Protein AF-A0A660U9I4-F1 (afdb_monomer)

Radius of gyration: 21.91 Å; Cα contacts (8 Å, |Δi|>4): 43; chains: 1; bounding box: 51×22×62 Å

Sequence (90 aa):
LYIDLFLSFVLFVLGIVSLISPRFRTNLWVSILALIFLPLSIFNYYFPMYDLFLFRKISVRDFILYPLVKLLIILALFRFIKKIREITEE

Structure (mmCIF, N/CA/C/O backbone):
data_AF-A0A660U9I4-F1
#
_entry.id   AF-A0A660U9I4-F1
#
loop_
_atom_site.group_PDB
_atom_site.id
_atom_site.type_symbol
_atom_site.label_atom_id
_atom_site.label_alt_id
_atom_site.label_comp_id
_atom_site.label_asym_id
_atom_site.label_entity_id
_atom_site.label_seq_id
_atom_site.pdbx_PDB_ins_code
_atom_site.Cartn_x
_atom_site.Cartn_y
_atom_site.Cartn_z
_atom_site.occupancy
_atom_site.B_iso_or_equiv
_atom_site.auth_seq_id
_atom_site.auth_comp_id
_atom_site.auth_asym_id
_atom_site.auth_atom_id
_atom_site.pdbx_PDB_model_num
ATOM 1 N N . LEU A 1 1 ? 3.891 -5.582 -19.285 1.00 61.34 1 LEU A N 1
ATOM 2 C CA . LEU A 1 1 ? 3.820 -4.421 -18.369 1.00 61.34 1 LEU A CA 1
ATOM 3 C C . LEU A 1 1 ? 2.560 -3.582 -18.603 1.00 61.34 1 LEU A C 1
ATOM 5 O O . LEU A 1 1 ? 1.688 -3.603 -17.754 1.00 61.34 1 LEU A O 1
ATOM 9 N N . TYR A 1 2 ? 2.392 -2.924 -19.757 1.00 70.19 2 TYR A N 1
ATOM 10 C CA . TYR A 1 2 ? 1.206 -2.083 -20.024 1.00 70.19 2 TYR A CA 1
ATOM 11 C C . TYR A 1 2 ? -0.129 -2.841 -20.050 1.00 70.19 2 TYR A C 1
ATOM 13 O O . TYR A 1 2 ? -1.139 -2.328 -19.580 1.00 70.19 2 TYR A O 1
ATOM 21 N N . ILE A 1 3 ? -0.120 -4.080 -20.556 1.00 77.75 3 ILE A N 1
ATOM 22 C CA . ILE A 1 3 ? -1.304 -4.954 -20.587 1.00 77.75 3 ILE A CA 1
ATOM 23 C C . ILE A 1 3 ? -1.788 -5.281 -19.167 1.00 77.75 3 ILE A C 1
ATOM 25 O O . ILE A 1 3 ? -2.988 -5.299 -18.932 1.00 77.75 3 ILE A O 1
ATOM 29 N N . ASP A 1 4 ? -0.870 -5.473 -18.217 1.00 75.06 4 ASP A N 1
ATOM 30 C CA . ASP A 1 4 ? -1.189 -5.782 -16.816 1.00 75.06 4 ASP A CA 1
ATOM 31 C C . ASP A 1 4 ? -1.806 -4.576 -16.089 1.00 75.06 4 ASP A C 1
ATOM 33 O O . ASP A 1 4 ? -2.803 -4.707 -15.382 1.00 75.06 4 ASP A O 1
ATOM 37 N N . LEU A 1 5 ? -1.282 -3.374 -16.354 1.00 75.69 5 LEU A N 1
ATOM 38 C CA . LEU A 1 5 ? -1.834 -2.120 -15.835 1.00 75.69 5 LEU A CA 1
ATOM 39 C C . LEU A 1 5 ? -3.254 -1.867 -16.367 1.00 75.69 5 LEU A C 1
ATOM 41 O O . LEU A 1 5 ? -4.158 -1.501 -15.618 1.00 75.69 5 LEU A O 1
ATOM 45 N N . PHE A 1 6 ? -3.454 -2.099 -17.668 1.00 79.75 6 PHE A N 1
ATOM 46 C CA . PHE A 1 6 ? -4.758 -1.982 -18.315 1.00 79.75 6 PHE A CA 1
ATOM 47 C C . PHE A 1 6 ? -5.754 -3.008 -17.762 1.00 79.75 6 PHE A C 1
ATOM 49 O O . PHE A 1 6 ? -6.878 -2.648 -17.417 1.00 79.75 6 PHE A O 1
ATOM 56 N N . LEU A 1 7 ? -5.335 -4.267 -17.608 1.00 83.12 7 LEU A N 1
ATOM 57 C CA . LEU A 1 7 ? -6.169 -5.325 -17.040 1.00 83.12 7 LEU A CA 1
ATOM 58 C C . LEU A 1 7 ? -6.560 -5.005 -15.590 1.00 83.12 7 LEU A C 1
ATOM 60 O O . LEU A 1 7 ? -7.725 -5.127 -15.218 1.00 83.12 7 LEU A O 1
ATOM 64 N N . SER A 1 8 ? -5.606 -4.523 -14.794 1.00 82.56 8 SER A N 1
ATOM 65 C CA . SER A 1 8 ? -5.826 -4.125 -13.402 1.00 82.56 8 SER A CA 1
ATOM 66 C C . SER A 1 8 ? -6.760 -2.916 -13.284 1.00 82.56 8 SER A C 1
ATOM 68 O O . SER A 1 8 ? -7.581 -2.859 -12.372 1.00 82.56 8 SER A O 1
ATOM 70 N N . PHE A 1 9 ? -6.710 -1.981 -14.236 1.00 82.25 9 PHE A N 1
ATOM 71 C CA . PHE A 1 9 ? -7.666 -0.875 -14.335 1.00 82.25 9 PHE A CA 1
ATOM 72 C C . PHE A 1 9 ? -9.080 -1.345 -14.678 1.00 82.25 9 PHE A C 1
ATOM 74 O O . PHE A 1 9 ? -10.039 -0.923 -14.033 1.00 82.25 9 PHE A O 1
ATOM 81 N N . VAL A 1 10 ? -9.222 -2.264 -15.634 1.00 86.50 10 VAL A N 1
ATOM 82 C CA . VAL A 1 10 ? -10.523 -2.863 -15.966 1.00 86.50 10 VAL A CA 1
ATOM 83 C C . VAL A 1 10 ? -11.107 -3.588 -14.750 1.00 86.50 10 VAL A C 1
ATOM 85 O O . VAL A 1 10 ? -12.277 -3.392 -14.422 1.00 86.50 10 VAL A O 1
ATOM 88 N N . LEU A 1 11 ? -10.291 -4.364 -14.030 1.00 86.06 11 LEU A N 1
ATOM 89 C CA . LEU A 1 11 ? -10.701 -5.044 -12.798 1.00 86.06 11 LEU A CA 1
ATOM 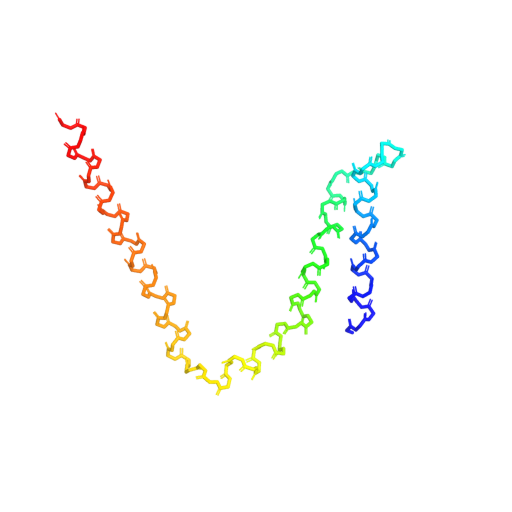90 C C . LEU A 1 11 ? -11.129 -4.054 -11.710 1.00 86.06 11 LEU A C 1
ATOM 92 O O . LEU A 1 11 ? -12.159 -4.262 -11.074 1.00 86.06 11 LEU A O 1
ATOM 96 N N . PHE A 1 12 ? -10.408 -2.949 -11.540 1.00 87.25 12 PHE A N 1
ATOM 97 C CA . PHE A 1 12 ? -10.761 -1.902 -10.583 1.00 87.25 12 PHE A CA 1
ATOM 98 C C . PHE A 1 12 ? -12.127 -1.272 -10.884 1.00 87.25 12 PHE A C 1
ATOM 100 O O . PHE A 1 12 ? -12.969 -1.162 -9.991 1.00 87.25 12 PHE A O 1
ATOM 107 N N . VAL A 1 13 ? -12.389 -0.925 -12.149 1.00 87.19 13 VAL A N 1
ATOM 108 C CA . VAL A 1 13 ? -13.687 -0.382 -12.583 1.00 87.19 13 VAL A CA 1
ATOM 109 C C . VAL A 1 13 ? -14.809 -1.393 -12.336 1.00 87.19 13 VAL A C 1
ATOM 111 O O . VAL A 1 13 ? -15.852 -1.032 -11.791 1.00 87.19 13 VAL A O 1
ATOM 114 N N . LEU A 1 14 ? -14.590 -2.670 -12.662 1.00 85.25 14 LEU A N 1
ATOM 115 C CA . LEU A 1 14 ? -15.559 -3.739 -12.397 1.00 85.25 14 LEU A CA 1
ATOM 116 C C . LEU A 1 14 ? -15.801 -3.951 -10.893 1.00 85.25 14 LEU A C 1
ATOM 118 O O . LEU A 1 14 ? -16.945 -4.154 -10.482 1.00 85.25 14 LEU A O 1
ATOM 122 N N . GLY A 1 15 ? -14.760 -3.844 -10.064 1.00 84.38 15 GLY A N 1
ATOM 123 C CA . GLY A 1 15 ? -14.854 -3.903 -8.604 1.00 84.38 15 GLY A CA 1
ATOM 124 C C . GLY A 1 15 ? -15.708 -2.774 -8.022 1.00 84.38 15 GLY A C 1
ATOM 125 O O . GLY A 1 15 ? -16.578 -3.031 -7.190 1.00 84.38 15 GLY A O 1
ATOM 126 N N . ILE A 1 16 ? -15.537 -1.540 -8.514 1.00 83.88 16 ILE A N 1
ATOM 127 C CA . ILE A 1 16 ? -16.365 -0.385 -8.126 1.00 83.88 16 ILE A CA 1
ATOM 128 C C . ILE A 1 16 ? -17.824 -0.592 -8.542 1.00 83.88 16 ILE A C 1
ATOM 130 O O . ILE A 1 16 ? -18.730 -0.433 -7.723 1.00 83.88 16 ILE A O 1
ATOM 134 N N . VAL A 1 17 ? -18.067 -0.975 -9.799 1.00 84.12 17 VAL A N 1
ATOM 135 C CA . VAL A 1 17 ? -19.427 -1.205 -10.313 1.00 84.12 17 VAL A CA 1
ATOM 136 C C . VAL A 1 17 ? -20.132 -2.303 -9.516 1.00 84.12 17 VAL A C 1
ATOM 138 O O . VAL A 1 17 ? -21.310 -2.160 -9.186 1.00 84.12 17 VAL A O 1
ATOM 141 N N . SER A 1 18 ? -19.406 -3.358 -9.142 1.00 82.69 18 SER A N 1
ATOM 142 C CA . SER A 1 18 ? -19.919 -4.423 -8.281 1.00 82.69 18 SER A CA 1
ATOM 143 C C . SER A 1 18 ? -20.286 -3.947 -6.872 1.00 82.69 18 SER A C 1
ATOM 145 O O . SER A 1 18 ? -21.204 -4.515 -6.290 1.00 82.69 18 SER A O 1
ATOM 147 N N . LEU A 1 19 ? -19.581 -2.968 -6.300 1.00 78.88 19 LEU A N 1
ATOM 148 C CA . LEU A 1 19 ? -19.882 -2.455 -4.957 1.00 78.88 19 LEU A CA 1
ATOM 149 C C . LEU A 1 19 ? -21.070 -1.491 -4.954 1.00 78.88 19 LEU A C 1
ATOM 151 O O . LEU A 1 19 ? -21.835 -1.457 -3.994 1.00 78.88 19 LEU A O 1
ATOM 155 N N . ILE A 1 20 ? -21.225 -0.711 -6.024 1.00 81.56 20 ILE A N 1
ATOM 156 C CA . ILE A 1 20 ? -22.280 0.303 -6.140 1.00 81.56 20 ILE A CA 1
ATOM 157 C C . ILE A 1 20 ? -23.599 -0.318 -6.608 1.00 81.56 20 ILE A C 1
ATOM 159 O O . ILE A 1 20 ? -24.674 0.131 -6.212 1.00 81.56 20 ILE A O 1
ATOM 163 N N . SER A 1 21 ? -23.546 -1.341 -7.464 1.00 75.56 21 SER A N 1
ATOM 164 C CA . SER A 1 21 ? -24.744 -1.917 -8.062 1.00 75.56 21 SER A CA 1
ATOM 165 C C . SER A 1 21 ? -25.233 -3.151 -7.293 1.00 75.56 21 SER A C 1
ATOM 167 O O . SER A 1 21 ? -24.632 -4.221 -7.405 1.00 75.56 21 SER A O 1
ATOM 169 N N . PRO A 1 22 ? -26.396 -3.090 -6.613 1.00 64.56 22 PRO A N 1
ATOM 170 C CA . PRO A 1 22 ? -26.968 -4.244 -5.910 1.00 64.56 22 PRO A CA 1
ATOM 171 C C . PRO A 1 22 ? -27.401 -5.378 -6.856 1.00 64.56 22 PRO A C 1
ATOM 173 O O . PRO A 1 22 ? -27.746 -6.470 -6.401 1.00 64.56 22 PRO A O 1
ATOM 176 N N . ARG A 1 23 ? -27.393 -5.123 -8.173 1.00 67.12 23 ARG A N 1
ATOM 177 C CA . ARG A 1 23 ? -27.688 -6.097 -9.231 1.00 67.12 23 ARG A CA 1
ATOM 178 C C . ARG A 1 23 ? -26.541 -7.088 -9.447 1.00 67.12 23 ARG A C 1
ATOM 180 O O . ARG A 1 23 ? -26.789 -8.211 -9.872 1.00 67.12 23 ARG A O 1
ATOM 187 N N . PHE A 1 24 ? -25.316 -6.695 -9.108 1.00 62.00 24 PHE A N 1
ATOM 188 C CA . PHE A 1 24 ? -24.124 -7.532 -9.160 1.00 62.00 24 PHE A CA 1
ATOM 189 C C . PHE A 1 24 ? -23.727 -7.895 -7.726 1.00 62.00 24 PHE A C 1
ATOM 191 O O . PHE A 1 24 ? -22.760 -7.367 -7.185 1.00 62.00 24 PHE A O 1
ATOM 198 N N . ARG A 1 25 ? -24.503 -8.781 -7.077 1.00 57.84 25 ARG A N 1
ATOM 199 C CA . ARG A 1 25 ? -24.137 -9.382 -5.777 1.00 57.84 25 ARG A CA 1
ATOM 200 C C . ARG A 1 25 ? -22.974 -10.356 -5.957 1.00 57.84 25 ARG A C 1
ATOM 202 O O . ARG A 1 25 ? -23.118 -11.566 -5.801 1.00 57.84 25 ARG A O 1
ATOM 209 N N . THR A 1 26 ? -21.826 -9.836 -6.345 1.00 61.78 26 THR A N 1
ATOM 210 C CA . THR A 1 26 ? -20.578 -10.580 -6.346 1.00 61.78 26 THR A CA 1
ATOM 211 C C . THR A 1 26 ? -20.053 -10.654 -4.921 1.00 61.78 26 THR A C 1
ATOM 213 O O . THR A 1 26 ? -20.321 -9.790 -4.086 1.00 61.78 26 THR A O 1
ATOM 216 N N . ASN A 1 27 ? -19.341 -11.737 -4.626 1.00 75.19 27 ASN A N 1
ATOM 217 C CA . ASN A 1 27 ? -18.717 -11.942 -3.330 1.00 75.19 27 ASN A CA 1
ATOM 218 C C . ASN A 1 27 ? -17.848 -10.718 -2.979 1.00 75.19 27 ASN A C 1
ATOM 220 O O . ASN A 1 27 ? -16.960 -10.371 -3.756 1.00 75.19 27 ASN A O 1
ATOM 224 N N . LEU A 1 28 ? -18.096 -10.085 -1.825 1.00 77.06 28 LEU A N 1
ATOM 225 C CA . LEU A 1 28 ? -17.391 -8.872 -1.384 1.00 77.06 28 LEU A CA 1
ATOM 226 C C . LEU A 1 28 ? -15.868 -9.035 -1.450 1.00 77.06 28 LEU A C 1
ATOM 228 O O . LEU A 1 28 ? -15.160 -8.101 -1.818 1.00 77.06 28 LEU A O 1
ATOM 232 N N . TRP A 1 29 ? -15.371 -10.243 -1.174 1.00 77.88 29 TRP A N 1
ATOM 233 C CA . TRP A 1 29 ? -13.954 -10.587 -1.284 1.00 77.88 29 TRP A CA 1
ATOM 234 C C . TRP A 1 29 ? -13.397 -10.389 -2.698 1.00 77.88 29 TRP A C 1
ATOM 236 O O . TRP A 1 29 ? -12.296 -9.871 -2.853 1.00 77.88 29 TRP A O 1
ATOM 246 N N . VAL A 1 30 ? -14.162 -10.743 -3.733 1.00 77.81 30 VAL A N 1
ATOM 247 C CA . VAL A 1 30 ? -13.754 -10.593 -5.140 1.00 77.81 30 VAL A CA 1
ATOM 248 C C . VAL A 1 30 ? -13.681 -9.117 -5.519 1.00 77.81 30 VAL A C 1
ATOM 250 O O . VAL A 1 30 ? -12.721 -8.701 -6.162 1.00 77.81 30 VAL A O 1
ATOM 253 N N . SER A 1 31 ? -14.644 -8.309 -5.073 1.00 79.62 31 SER A N 1
ATOM 254 C CA . SER A 1 31 ? -14.644 -6.866 -5.326 1.00 79.62 31 SER A CA 1
ATOM 255 C C . SER A 1 31 ? -13.476 -6.177 -4.618 1.00 79.62 31 SER A C 1
ATOM 257 O O . SER A 1 31 ? -12.801 -5.347 -5.218 1.00 79.62 31 SER A O 1
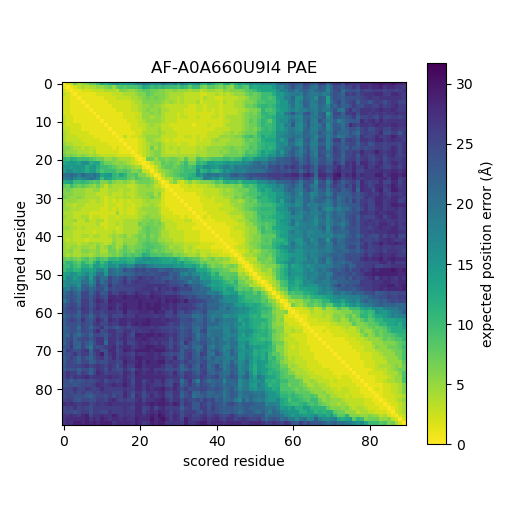ATOM 259 N N . ILE A 1 32 ? -13.176 -6.572 -3.377 1.00 82.75 32 ILE A N 1
ATOM 260 C CA . ILE A 1 32 ? -12.016 -6.069 -2.628 1.00 82.75 32 ILE A CA 1
ATOM 261 C C . ILE A 1 32 ? -10.704 -6.455 -3.325 1.00 82.75 32 ILE A C 1
ATOM 263 O O . ILE A 1 32 ? -9.849 -5.592 -3.516 1.00 82.75 32 ILE A O 1
ATOM 267 N N . LEU A 1 33 ? -10.547 -7.709 -3.767 1.00 79.88 33 LEU A N 1
ATOM 268 C CA . LEU A 1 33 ? -9.364 -8.126 -4.528 1.00 79.88 33 LEU A CA 1
ATOM 269 C C . LEU A 1 33 ? -9.205 -7.309 -5.818 1.00 79.88 33 LEU A C 1
ATOM 271 O O . LEU A 1 33 ? -8.116 -6.816 -6.100 1.00 79.88 33 LEU A O 1
ATOM 275 N N . ALA A 1 34 ? -10.292 -7.120 -6.569 1.00 83.19 34 ALA A N 1
ATOM 276 C CA . ALA A 1 34 ? -10.296 -6.348 -7.809 1.00 83.19 34 ALA A CA 1
ATOM 277 C C . ALA A 1 34 ? -9.855 -4.887 -7.599 1.00 83.19 34 ALA A C 1
ATOM 279 O O . ALA A 1 34 ? -9.120 -4.338 -8.419 1.00 83.19 34 ALA A O 1
ATOM 280 N N . LEU A 1 35 ? -10.235 -4.279 -6.471 1.00 81.88 35 LEU A N 1
ATOM 281 C CA . LEU A 1 35 ? -9.799 -2.932 -6.103 1.00 81.88 35 LEU A CA 1
ATOM 282 C C . LEU A 1 35 ? -8.307 -2.852 -5.756 1.00 81.88 35 LEU A C 1
ATOM 284 O O . LEU A 1 35 ? -7.676 -1.825 -5.994 1.00 81.88 35 LEU A O 1
ATOM 288 N N . ILE A 1 36 ? -7.746 -3.919 -5.189 1.00 83.81 36 ILE A N 1
ATOM 289 C CA . ILE A 1 36 ? -6.359 -3.970 -4.713 1.00 83.81 36 ILE A CA 1
ATOM 290 C C . ILE A 1 36 ? -5.367 -4.213 -5.867 1.00 83.81 36 ILE A C 1
ATOM 292 O O . ILE A 1 36 ? -4.234 -3.732 -5.813 1.00 83.81 36 ILE A O 1
ATOM 296 N N . PHE A 1 37 ? -5.783 -4.877 -6.951 1.00 78.00 37 PHE A N 1
ATOM 297 C CA . PHE A 1 37 ? -4.903 -5.163 -8.093 1.00 78.00 37 PHE A CA 1
ATOM 298 C C . PHE A 1 37 ? -4.377 -3.911 -8.809 1.00 78.00 37 PHE A C 1
ATOM 300 O O . PHE A 1 37 ? -3.207 -3.876 -9.186 1.00 78.00 37 PHE A O 1
ATOM 307 N N . LEU A 1 38 ? -5.184 -2.855 -8.953 1.00 75.06 38 LEU A N 1
ATOM 308 C CA . LEU A 1 38 ? -4.730 -1.610 -9.581 1.00 75.06 38 LEU A CA 1
ATOM 309 C C . LEU A 1 38 ? -3.564 -0.944 -8.826 1.00 75.06 38 LEU A C 1
ATOM 311 O O . LEU A 1 38 ? -2.521 -0.753 -9.455 1.00 75.06 38 LEU A O 1
ATOM 315 N N . PRO A 1 39 ? -3.669 -0.611 -7.523 1.00 74.06 39 PRO A N 1
ATOM 316 C CA . PRO A 1 39 ? -2.559 -0.011 -6.787 1.00 74.06 39 PRO A CA 1
ATOM 317 C C . PRO A 1 39 ? -1.326 -0.922 -6.731 1.00 74.06 39 PRO A C 1
ATOM 319 O O . PRO A 1 39 ? -0.212 -0.411 -6.819 1.00 74.06 39 PRO A O 1
ATOM 322 N N . LEU A 1 40 ? -1.496 -2.249 -6.679 1.00 76.44 40 LEU A N 1
ATOM 323 C CA . LEU A 1 40 ? -0.386 -3.205 -6.807 1.00 76.44 40 LEU A CA 1
ATOM 324 C C . LEU A 1 40 ? 0.307 -3.122 -8.170 1.00 76.44 40 LEU A C 1
ATOM 326 O O . LEU A 1 40 ? 1.534 -3.088 -8.218 1.00 76.44 40 LEU A O 1
ATOM 330 N N . SER A 1 41 ? -0.450 -3.055 -9.268 1.00 75.12 41 SER A N 1
ATOM 331 C CA . SER A 1 41 ? 0.125 -2.939 -10.614 1.00 75.12 41 SER A CA 1
ATOM 332 C C . SER A 1 41 ? 0.823 -1.592 -10.823 1.00 75.12 41 SER A C 1
ATOM 334 O O . SER A 1 41 ? 1.903 -1.551 -11.403 1.00 75.12 41 SER A O 1
ATOM 336 N N . ILE A 1 42 ? 0.264 -0.496 -10.289 1.00 76.69 42 ILE A N 1
ATOM 337 C CA . ILE A 1 42 ? 0.885 0.836 -10.310 1.00 76.69 42 ILE A CA 1
ATOM 338 C C . ILE A 1 42 ? 2.195 0.794 -9.531 1.00 76.69 42 ILE A C 1
ATOM 340 O O . ILE A 1 42 ? 3.217 1.266 -10.025 1.00 76.69 42 ILE A O 1
ATOM 344 N N . PHE A 1 43 ? 2.189 0.192 -8.342 1.00 74.25 43 PHE A N 1
ATOM 345 C CA . PHE A 1 43 ? 3.402 0.016 -7.562 1.00 74.25 43 PHE A CA 1
ATOM 346 C C . PHE A 1 43 ? 4.423 -0.803 -8.355 1.00 74.25 43 PHE A C 1
ATOM 348 O O . PHE A 1 43 ? 5.507 -0.321 -8.626 1.00 74.25 43 PHE A O 1
ATOM 355 N N . ASN A 1 44 ? 4.077 -1.981 -8.859 1.00 72.81 44 ASN A N 1
ATOM 356 C CA . ASN A 1 44 ? 5.022 -2.812 -9.605 1.00 72.81 44 ASN A CA 1
ATOM 357 C C . ASN A 1 44 ? 5.548 -2.147 -10.897 1.00 72.81 44 ASN A C 1
ATOM 359 O O . ASN A 1 44 ? 6.700 -2.335 -11.276 1.00 72.81 44 ASN A O 1
ATOM 363 N N . TYR A 1 45 ? 4.720 -1.346 -11.573 1.00 71.62 45 TYR A N 1
ATOM 364 C CA . TYR A 1 45 ? 5.093 -0.663 -12.810 1.00 71.62 45 TYR A CA 1
ATOM 365 C C . TYR A 1 45 ? 6.009 0.539 -12.553 1.00 71.62 45 TYR A C 1
ATOM 367 O O . TYR A 1 45 ? 7.019 0.711 -13.235 1.00 71.62 45 TYR A O 1
ATOM 375 N N . TYR A 1 46 ? 5.664 1.383 -11.579 1.00 67.44 46 TYR A N 1
ATOM 376 C CA . TYR A 1 46 ? 6.380 2.633 -11.347 1.00 67.44 46 TYR A CA 1
ATOM 377 C C . TYR A 1 46 ? 7.465 2.521 -10.275 1.00 67.44 46 TYR A C 1
ATOM 379 O O . TYR A 1 46 ? 8.424 3.284 -10.320 1.00 67.44 46 TYR A O 1
ATOM 387 N N . PHE A 1 47 ? 7.371 1.583 -9.331 1.00 66.19 47 PHE A N 1
ATOM 388 C CA . PHE A 1 47 ? 8.341 1.441 -8.243 1.00 66.19 47 PHE A CA 1
ATOM 389 C C . PHE A 1 47 ? 9.763 1.172 -8.744 1.00 66.19 47 PHE A C 1
ATOM 391 O O . PHE A 1 47 ? 10.638 1.892 -8.291 1.00 66.19 47 PHE A O 1
ATOM 398 N N . PRO A 1 48 ? 10.032 0.304 -9.742 1.00 63.94 48 PRO A N 1
ATOM 399 C CA . PRO A 1 48 ? 11.381 0.151 -10.306 1.00 63.94 48 PRO A CA 1
ATOM 400 C C . PRO A 1 48 ? 11.912 1.437 -10.966 1.00 63.94 48 PRO A C 1
ATOM 402 O O . PRO A 1 48 ? 13.112 1.706 -10.966 1.00 63.94 48 PRO A O 1
ATOM 405 N N . MET A 1 49 ? 11.015 2.261 -11.521 1.00 59.19 49 MET A N 1
ATOM 406 C CA . MET A 1 49 ? 11.358 3.544 -12.139 1.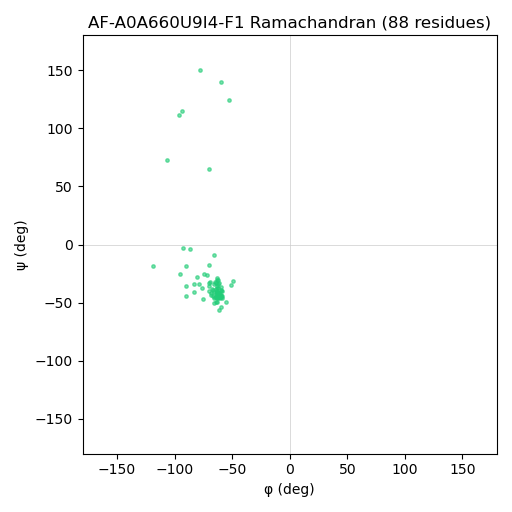00 59.19 49 MET A CA 1
ATOM 407 C C . MET A 1 49 ? 11.638 4.624 -11.081 1.00 59.19 49 MET A C 1
ATOM 409 O O . MET A 1 49 ? 12.564 5.418 -11.240 1.00 59.19 49 MET A O 1
ATOM 413 N N . TYR A 1 50 ? 10.891 4.616 -9.973 1.00 52.56 50 TYR A N 1
ATOM 414 C CA . TYR A 1 50 ? 11.158 5.430 -8.788 1.00 52.56 50 TYR A CA 1
ATOM 415 C C . TYR A 1 50 ? 12.407 4.962 -8.039 1.00 52.56 50 TYR A C 1
ATOM 417 O O . TYR A 1 50 ? 13.125 5.805 -7.516 1.00 52.56 50 TYR A O 1
ATOM 425 N N . ASP A 1 51 ? 12.708 3.664 -8.036 1.00 52.91 51 ASP A N 1
ATOM 426 C CA . ASP A 1 51 ? 13.899 3.071 -7.427 1.00 52.91 51 ASP A CA 1
ATOM 427 C C . ASP A 1 51 ? 15.164 3.604 -8.134 1.00 52.91 51 ASP A C 1
ATOM 429 O O . ASP A 1 51 ? 16.033 4.235 -7.537 1.00 52.91 51 ASP A O 1
ATOM 433 N N . LEU A 1 52 ? 15.193 3.555 -9.469 1.00 54.62 52 LEU A N 1
ATOM 434 C CA . LEU A 1 52 ? 16.287 4.136 -10.261 1.00 54.62 52 LEU A CA 1
ATOM 435 C C . LEU A 1 52 ? 16.421 5.667 -10.126 1.00 54.62 52 LEU A C 1
ATOM 437 O O . LEU A 1 52 ? 17.527 6.197 -10.272 1.00 54.62 52 LEU A O 1
ATOM 441 N N . PHE A 1 53 ? 15.328 6.391 -9.858 1.00 54.00 53 PHE A N 1
ATOM 442 C CA . PHE A 1 53 ? 15.323 7.858 -9.776 1.00 54.00 53 PHE A CA 1
ATOM 443 C C . PHE A 1 53 ? 15.603 8.394 -8.358 1.00 54.00 53 PHE A C 1
ATOM 445 O O . PHE A 1 53 ? 16.293 9.402 -8.206 1.00 54.00 53 PHE A O 1
ATOM 452 N N . LEU A 1 54 ? 15.120 7.711 -7.315 1.00 49.41 54 LEU A N 1
ATOM 453 C CA . LEU A 1 54 ? 15.328 8.058 -5.904 1.00 49.41 54 LEU A CA 1
ATOM 454 C C . LEU A 1 54 ? 16.672 7.524 -5.385 1.00 49.41 54 LEU A C 1
ATOM 456 O O . LEU A 1 54 ? 17.402 8.255 -4.715 1.00 49.41 54 LEU A O 1
ATOM 460 N N . PHE A 1 55 ? 17.071 6.302 -5.745 1.00 50.81 55 PHE A N 1
ATOM 461 C CA . PHE A 1 55 ? 18.280 5.666 -5.202 1.00 50.81 55 PHE A CA 1
ATOM 462 C C . PHE A 1 55 ? 19.568 6.011 -5.961 1.00 50.81 55 PHE A C 1
ATOM 464 O O . PHE A 1 55 ? 20.658 5.687 -5.501 1.00 50.81 55 PHE A O 1
ATOM 471 N N . ARG A 1 56 ? 19.496 6.776 -7.061 1.00 54.78 56 ARG A N 1
ATOM 472 C CA . ARG A 1 56 ? 20.691 7.418 -7.647 1.00 54.78 56 ARG A CA 1
ATOM 473 C C . ARG A 1 56 ? 21.251 8.560 -6.788 1.00 54.78 56 ARG A C 1
ATOM 475 O O . ARG A 1 56 ? 22.392 8.962 -7.000 1.00 54.78 56 ARG A O 1
ATOM 482 N N . LYS A 1 57 ? 20.461 9.103 -5.852 1.00 54.84 57 LYS A N 1
ATOM 483 C CA . LYS A 1 57 ? 20.847 10.224 -4.972 1.00 54.84 57 LYS A CA 1
ATOM 484 C C . LYS A 1 57 ? 20.832 9.890 -3.482 1.00 54.84 57 LYS A C 1
ATOM 486 O O . LYS A 1 57 ? 21.439 10.623 -2.708 1.00 54.84 57 LYS A O 1
ATOM 491 N N . ILE A 1 58 ? 20.141 8.828 -3.081 1.00 54.12 58 ILE A N 1
ATOM 492 C CA . ILE A 1 58 ? 20.027 8.429 -1.679 1.00 54.12 58 ILE A CA 1
ATOM 493 C C . ILE A 1 58 ? 21.127 7.410 -1.395 1.00 54.12 58 ILE A C 1
ATOM 495 O O . ILE A 1 58 ? 21.140 6.318 -1.958 1.00 54.12 58 ILE A O 1
ATOM 499 N N . SER A 1 59 ? 22.070 7.776 -0.527 1.00 56.19 59 SER A N 1
ATOM 500 C CA . SER A 1 59 ? 23.072 6.837 -0.030 1.00 56.19 59 SER A CA 1
ATOM 501 C C . SER A 1 59 ? 22.362 5.680 0.676 1.00 56.19 59 SER A C 1
ATOM 503 O O . SER A 1 59 ? 21.418 5.908 1.429 1.00 56.19 59 SER A O 1
ATOM 505 N N . VAL A 1 60 ? 22.830 4.437 0.502 1.00 57.72 60 VAL A N 1
ATOM 50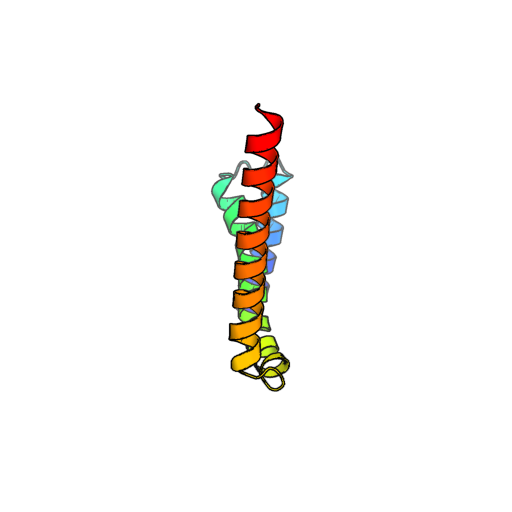6 C CA . VAL A 1 60 ? 22.337 3.259 1.256 1.00 57.72 60 VAL A CA 1
ATOM 507 C C . VAL A 1 60 ? 22.313 3.542 2.765 1.00 57.72 60 VAL A C 1
ATOM 509 O O . VAL A 1 60 ? 21.430 3.080 3.486 1.00 57.72 60 VAL A O 1
ATOM 512 N N . ARG A 1 61 ? 23.244 4.387 3.228 1.00 55.47 61 ARG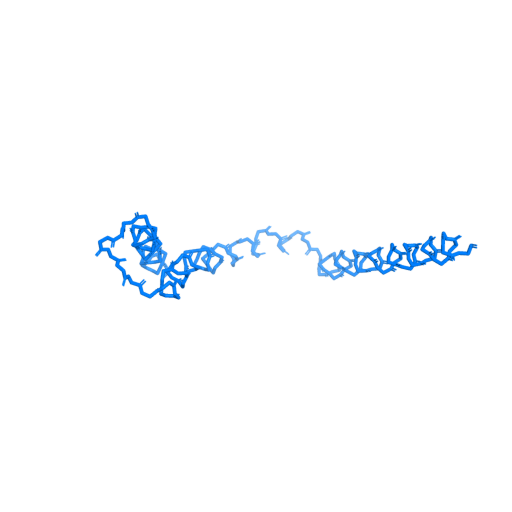 A N 1
ATOM 513 C CA . ARG A 1 61 ? 23.272 4.921 4.587 1.00 55.47 61 ARG A CA 1
ATOM 514 C C . ARG A 1 61 ? 21.968 5.626 4.951 1.00 55.47 61 ARG A C 1
ATOM 516 O O . ARG A 1 61 ? 21.419 5.305 5.989 1.00 55.47 61 ARG A O 1
ATOM 523 N N . ASP A 1 62 ? 21.453 6.527 4.124 1.00 61.06 62 ASP A N 1
ATOM 524 C CA . ASP A 1 62 ? 20.244 7.307 4.412 1.00 61.06 62 ASP A CA 1
ATOM 525 C C . ASP A 1 62 ? 18.984 6.436 4.377 1.00 61.06 62 ASP A C 1
ATOM 527 O O . ASP A 1 62 ? 18.102 6.594 5.219 1.00 61.06 62 ASP A O 1
ATOM 531 N N . PHE A 1 63 ? 18.930 5.452 3.473 1.00 59.88 63 PHE A N 1
ATOM 532 C CA . PHE A 1 63 ? 17.828 4.487 3.418 1.00 59.88 63 PHE A CA 1
ATOM 533 C C . PHE A 1 63 ? 17.732 3.618 4.680 1.00 59.88 63 PHE A C 1
ATOM 535 O O . PHE A 1 63 ? 16.635 3.235 5.066 1.00 59.88 63 PHE A O 1
ATOM 542 N N . ILE A 1 64 ? 18.856 3.333 5.345 1.00 67.62 64 ILE A N 1
ATOM 543 C CA . ILE A 1 64 ? 18.893 2.552 6.592 1.00 67.62 64 ILE A CA 1
ATOM 544 C C . ILE A 1 64 ? 18.759 3.463 7.818 1.00 67.62 64 ILE A C 1
ATOM 546 O O . ILE A 1 64 ? 17.999 3.164 8.740 1.00 67.62 64 ILE A O 1
ATOM 550 N N . LEU A 1 65 ? 19.468 4.594 7.838 1.00 68.12 65 LEU A N 1
ATOM 551 C CA . LEU A 1 65 ? 19.507 5.504 8.983 1.00 68.12 65 LEU A CA 1
ATOM 552 C C . LEU A 1 65 ? 18.140 6.151 9.220 1.00 68.12 65 LEU A C 1
ATOM 554 O O . LEU A 1 65 ? 17.719 6.293 10.362 1.00 68.12 65 LEU A O 1
ATOM 558 N N . TYR A 1 66 ? 17.428 6.520 8.155 1.00 68.12 66 TYR A N 1
ATOM 559 C CA . TYR A 1 66 ? 16.157 7.232 8.252 1.00 68.12 66 TYR A CA 1
ATOM 560 C C . TYR A 1 66 ? 15.023 6.409 8.898 1.00 68.12 66 TYR A C 1
ATOM 562 O O . TYR A 1 66 ? 14.413 6.899 9.855 1.00 68.12 66 TYR A O 1
ATOM 570 N N . PRO A 1 67 ? 14.731 5.160 8.474 1.00 77.00 67 PRO A N 1
ATOM 571 C CA . PRO A 1 67 ? 13.770 4.312 9.177 1.00 77.00 67 PRO A CA 1
ATOM 572 C C . PRO A 1 67 ? 14.245 3.937 10.586 1.00 77.00 67 PRO A C 1
ATOM 574 O O . PRO A 1 67 ? 13.417 3.847 11.490 1.00 77.00 67 PRO A O 1
ATOM 577 N N . LEU A 1 68 ? 15.556 3.791 10.809 1.00 76.38 68 LEU A N 1
ATOM 578 C CA . LEU A 1 68 ? 16.109 3.458 12.124 1.00 76.38 68 LEU A CA 1
ATOM 579 C C . LEU A 1 68 ? 15.943 4.608 13.132 1.00 76.38 68 LEU A C 1
ATOM 581 O O . LEU A 1 68 ? 15.488 4.384 14.252 1.00 76.38 68 LEU A O 1
ATOM 585 N N . VAL A 1 69 ? 16.202 5.852 12.722 1.00 71.31 69 VAL A N 1
ATOM 586 C CA . VAL A 1 69 ? 15.943 7.055 13.533 1.00 71.31 69 VAL A CA 1
ATOM 587 C C . VAL A 1 69 ? 14.451 7.199 13.838 1.00 71.31 69 VAL A C 1
ATOM 589 O O . VAL A 1 69 ? 14.088 7.474 14.981 1.00 71.31 69 VAL A O 1
ATOM 592 N N . LYS A 1 70 ? 13.568 6.951 12.861 1.00 71.81 70 LYS A N 1
ATOM 593 C CA . LYS A 1 70 ? 12.114 6.956 13.095 1.00 71.81 70 LYS A CA 1
ATOM 594 C C . LYS A 1 70 ? 11.694 5.911 14.129 1.00 71.81 70 LYS A C 1
ATOM 596 O O . LYS A 1 70 ? 10.916 6.233 15.023 1.00 71.81 70 LYS A O 1
ATOM 601 N N . LEU A 1 71 ? 12.234 4.695 14.049 1.00 81.44 71 LEU A N 1
ATOM 602 C CA . LEU A 1 71 ? 11.995 3.633 15.032 1.00 81.44 71 LEU A CA 1
ATOM 603 C C . LEU A 1 71 ? 12.437 4.047 16.440 1.00 81.44 71 LEU A C 1
ATOM 605 O O . LEU A 1 71 ? 11.676 3.881 17.391 1.00 81.44 71 LEU A O 1
ATOM 609 N N . LEU A 1 72 ? 13.624 4.644 16.573 1.00 81.06 72 LEU A N 1
ATOM 610 C CA . LEU A 1 72 ? 14.130 5.131 17.859 1.00 81.06 72 LEU A CA 1
ATOM 611 C C . LEU A 1 72 ? 13.244 6.233 18.455 1.00 81.06 72 LEU A C 1
ATOM 613 O O . LEU A 1 72 ? 12.960 6.201 19.651 1.00 81.06 72 LEU A O 1
ATOM 617 N N . ILE A 1 73 ? 12.764 7.170 17.633 1.00 80.50 73 ILE A N 1
ATOM 618 C CA . ILE A 1 73 ? 11.847 8.231 18.075 1.00 80.50 73 ILE A CA 1
ATOM 619 C C . ILE A 1 73 ? 10.511 7.636 18.533 1.00 80.50 73 ILE A C 1
ATOM 621 O O . ILE A 1 73 ? 10.022 7.998 19.600 1.00 80.50 73 ILE A O 1
ATOM 625 N N . ILE A 1 74 ? 9.939 6.693 17.779 1.00 85.00 74 ILE A N 1
ATOM 626 C CA . ILE A 1 74 ? 8.690 6.015 18.156 1.00 85.00 74 ILE A CA 1
ATOM 627 C C . ILE A 1 74 ? 8.855 5.279 19.492 1.00 85.00 74 ILE A C 1
ATOM 629 O O . ILE A 1 74 ? 8.005 5.406 20.371 1.00 85.00 74 ILE A O 1
ATOM 633 N N . LEU A 1 75 ? 9.965 4.561 19.686 1.00 84.50 75 LEU A N 1
ATOM 634 C CA . LEU A 1 75 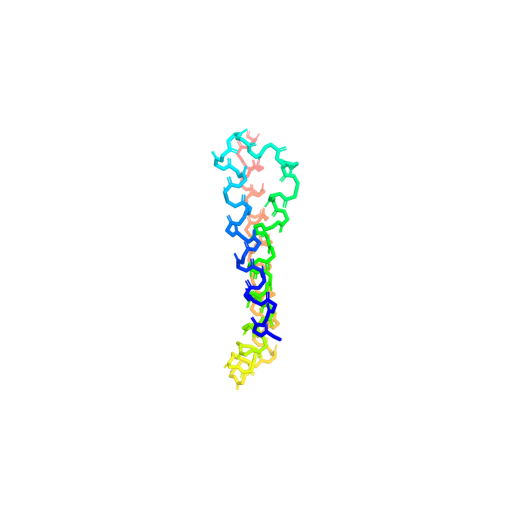? 10.260 3.877 20.947 1.00 84.50 75 LEU A CA 1
ATOM 635 C C . LEU A 1 75 ? 10.431 4.861 22.112 1.00 84.50 75 LEU A C 1
ATOM 637 O O . LEU A 1 75 ? 9.926 4.611 23.208 1.00 84.50 75 LEU A O 1
ATOM 641 N N . ALA A 1 76 ? 11.110 5.988 21.888 1.00 79.38 76 ALA A N 1
ATOM 642 C CA . ALA A 1 76 ? 11.276 7.031 22.895 1.00 79.38 76 ALA A CA 1
ATOM 643 C C . ALA A 1 76 ? 9.929 7.656 23.292 1.00 79.38 76 ALA A C 1
ATOM 645 O O . ALA A 1 76 ? 9.639 7.788 24.482 1.00 79.38 76 ALA A O 1
ATOM 646 N N . LEU A 1 77 ? 9.077 7.963 22.310 1.00 82.00 77 LEU A N 1
ATOM 647 C CA . LEU A 1 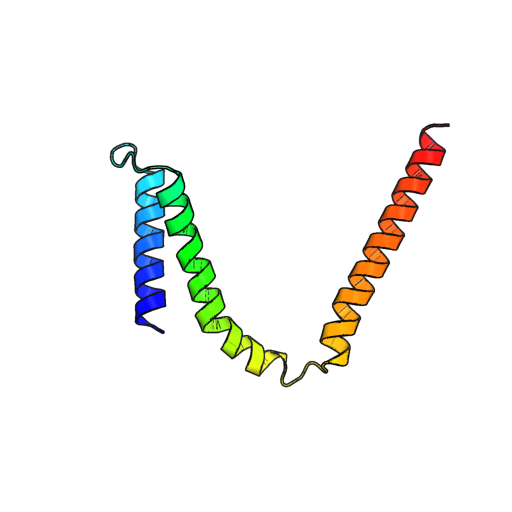77 ? 7.728 8.478 22.538 1.00 82.00 77 LEU A CA 1
ATOM 648 C C . LEU A 1 77 ? 6.856 7.465 23.279 1.00 82.00 77 LEU A C 1
ATOM 650 O O . LEU A 1 77 ? 6.154 7.836 24.213 1.00 82.00 77 LEU A O 1
ATOM 654 N N . PHE A 1 78 ? 6.941 6.181 22.934 1.00 84.31 78 PHE A N 1
ATOM 655 C CA . PHE A 1 78 ? 6.192 5.135 23.625 1.00 84.31 78 PHE A CA 1
ATOM 656 C C . PHE A 1 78 ? 6.591 5.026 25.103 1.00 84.31 78 PHE A C 1
ATOM 658 O O . PHE A 1 78 ? 5.727 4.957 25.976 1.00 84.31 78 PHE A O 1
ATOM 665 N N . ARG A 1 79 ? 7.897 5.076 25.408 1.00 81.19 79 ARG A N 1
ATOM 666 C CA . ARG A 1 79 ? 8.386 5.107 26.798 1.00 81.19 79 ARG A CA 1
ATOM 667 C C . ARG A 1 79 ? 7.921 6.358 27.538 1.00 81.19 79 ARG A C 1
ATOM 669 O O . ARG A 1 79 ? 7.560 6.262 28.705 1.00 81.19 79 ARG A O 1
ATOM 676 N N . PHE A 1 80 ? 7.913 7.507 26.869 1.00 82.81 80 PHE A N 1
ATOM 677 C CA . PHE A 1 80 ? 7.447 8.762 27.449 1.00 82.81 80 PHE A CA 1
ATOM 678 C C . PHE A 1 80 ? 5.947 8.732 27.765 1.00 82.81 80 PHE A C 1
ATOM 680 O O . PHE A 1 80 ? 5.557 9.060 28.879 1.00 82.81 80 PHE A O 1
ATOM 687 N N . ILE A 1 81 ? 5.118 8.254 26.832 1.00 81.31 81 ILE A N 1
ATOM 688 C CA . ILE A 1 81 ? 3.672 8.084 27.033 1.00 81.31 81 ILE A CA 1
ATOM 689 C C . ILE A 1 81 ? 3.403 7.101 28.173 1.00 81.31 81 ILE A C 1
ATOM 691 O O . ILE A 1 81 ? 2.580 7.381 29.040 1.00 81.31 81 ILE A O 1
ATOM 695 N N . LYS A 1 82 ? 4.127 5.975 28.211 1.00 78.00 82 LYS A N 1
ATOM 696 C CA . LYS A 1 82 ? 4.015 5.003 29.303 1.00 78.00 82 LYS A CA 1
ATOM 697 C C . LYS A 1 82 ? 4.350 5.639 30.656 1.00 78.00 82 LYS A C 1
ATOM 699 O O . LYS A 1 82 ? 3.595 5.464 31.602 1.00 78.00 82 LYS A O 1
ATOM 704 N N . LYS A 1 83 ? 5.425 6.429 30.722 1.00 78.00 83 LYS A N 1
ATOM 705 C CA . LYS A 1 83 ? 5.824 7.150 31.935 1.00 78.00 83 LYS A CA 1
ATOM 706 C C . LYS A 1 83 ? 4.792 8.199 32.363 1.00 78.00 83 LYS A C 1
ATOM 708 O O . LYS A 1 83 ? 4.513 8.314 33.547 1.00 78.00 83 LYS A O 1
ATOM 713 N N . ILE A 1 84 ? 4.213 8.954 31.425 1.00 75.06 84 ILE A N 1
ATOM 714 C CA . ILE A 1 84 ? 3.125 9.900 31.734 1.00 75.06 84 ILE A CA 1
ATOM 715 C C . ILE A 1 84 ? 1.927 9.156 32.318 1.00 75.06 84 ILE A C 1
ATOM 717 O O . ILE A 1 84 ? 1.354 9.605 33.306 1.00 75.06 84 ILE A O 1
ATOM 721 N N . ARG A 1 85 ? 1.556 8.024 31.715 1.00 76.88 85 ARG A N 1
ATOM 722 C CA . ARG A 1 85 ? 0.436 7.209 32.178 1.00 76.88 85 ARG A CA 1
ATOM 723 C C . ARG A 1 85 ? 0.649 6.705 33.605 1.00 76.88 85 ARG A C 1
ATOM 725 O O . ARG A 1 85 ? -0.258 6.845 34.408 1.00 76.88 8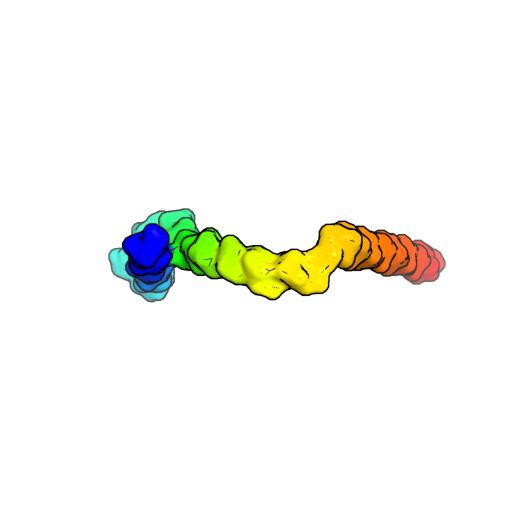5 ARG A O 1
ATOM 732 N N . GLU A 1 86 ? 1.840 6.197 33.921 1.00 79.69 86 GLU A N 1
ATOM 733 C CA . GLU A 1 86 ? 2.195 5.757 35.280 1.00 79.69 86 GLU A CA 1
ATOM 734 C C . GLU A 1 86 ? 2.085 6.901 36.304 1.00 79.69 86 GLU A C 1
ATOM 736 O O . GLU A 1 86 ? 1.545 6.691 37.378 1.00 79.69 86 GLU A O 1
ATOM 741 N N . ILE A 1 87 ? 2.505 8.122 35.952 1.00 74.06 87 ILE A N 1
ATOM 742 C CA . ILE A 1 87 ? 2.405 9.305 36.834 1.00 74.06 87 ILE A CA 1
ATOM 743 C C . ILE A 1 87 ? 0.956 9.803 36.995 1.00 74.06 87 ILE A C 1
ATOM 745 O O . ILE A 1 8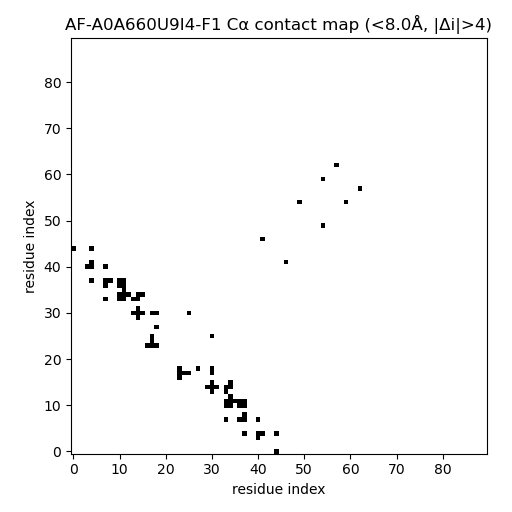7 ? 0.639 10.459 37.976 1.00 74.06 87 ILE A O 1
ATOM 749 N N . THR A 1 88 ? 0.086 9.553 36.013 1.00 67.50 88 THR A N 1
ATOM 750 C CA . THR A 1 88 ? -1.308 10.042 36.019 1.00 67.50 88 THR A CA 1
ATOM 751 C C . THR A 1 88 ? -2.275 9.052 36.685 1.00 67.50 88 THR A C 1
ATOM 753 O O . THR A 1 88 ? -3.393 9.430 37.022 1.00 67.50 88 THR A O 1
ATOM 756 N N . GLU A 1 89 ? -1.878 7.782 36.826 1.00 63.62 89 GLU A N 1
ATOM 757 C CA . GLU A 1 89 ? -2.652 6.730 37.504 1.00 63.62 89 GLU A CA 1
ATOM 758 C C . GLU A 1 89 ? -2.285 6.579 39.008 1.00 63.62 89 GLU A C 1
ATOM 760 O O . GLU A 1 89 ? -2.936 5.787 39.691 1.00 63.62 89 GLU A O 1
ATOM 765 N N . GLU A 1 90 ? -1.302 7.341 39.524 1.00 51.25 90 GLU A N 1
ATOM 766 C CA . GLU A 1 90 ? -1.030 7.571 40.967 1.00 51.25 90 GLU A CA 1
ATOM 767 C C . GLU A 1 90 ? -1.824 8.769 41.519 1.00 51.25 90 GLU A C 1
ATOM 769 O O . GLU A 1 90 ? -2.317 8.660 42.667 1.00 51.25 90 GLU A O 1
#

Solvent-accessible surface area (backbone atoms only — not comparable to full-atom values): 4956 Å² total; per-residue (Å²): 110,70,66,56,45,52,51,20,46,52,36,26,53,52,17,51,51,38,73,72,34,85,88,42,80,63,61,66,68,59,33,53,52,24,48,50,42,30,61,52,37,50,43,67,64,45,46,66,58,47,45,63,64,51,55,76,75,48,52,73,63,53,70,52,49,52,60,50,52,51,51,52,51,52,52,52,49,51,53,51,53,50,52,52,50,60,66,71,74,108

pLDDT: mean 72.78, std 10.56, range [49.41, 87.25]

Secondary structure (DSSP, 8-state):
-HHHHHHHHHHHHHHHHHHH-TT----HHHHHHHHHHHHHHHHHHHHHHHHHHHTTTS-HHHHHHHHHHHHHHHHHHHHHHHHHHHHH--

Mean predicted aligned error: 14.44 Å

Foldseek 3Di:
DVVQLVVLVVLLVVLVCCVVDPVNVDDPVSSVVSNVSNVVVVCVVCVVVVCVVVVVPQDPCCVVVVVVVVVVVVVVVVVVVVVVVVVVVD